Protein AF-A0A3N0XTJ2-F1 (afdb_monomer_lite)

Sequence (173 aa):
MPMAHFWKHYLLCSRIQVFVDKQDA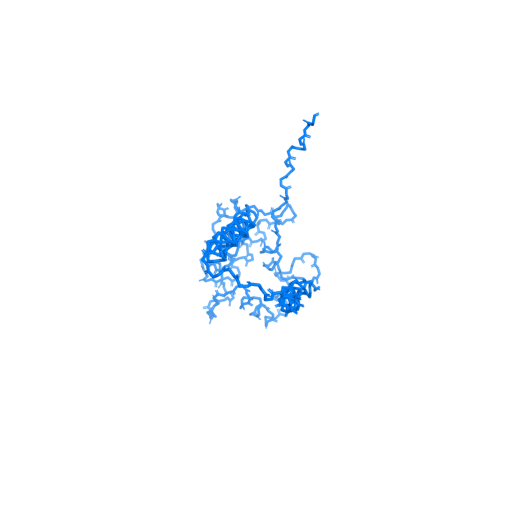ARFRSTTAVEDVVTQKGELLWRREYYEALDLVTSEIKRRFDQAGMTTAAQREQILMDSAKGTVCTEAELSSLQLPSNMDRASLHLQLRMLGDLTKKETLRTVQGLGLYMSKLQPQTRGLFRWRSSSGCVFVYLCLQLPPRDPSPRFAV

Organism: Anabarilius grahami (NCBI:txid495550)

pLDDT: mean 74.59, std 18.94, range [39.47, 95.06]

Foldseek 3Di:
DPPVVVVVVVVVVVVVVVVPPPDPPDDDDDDVPVVVVVVVVVVVVVVVVVVVVVVVVVVVVCVVCPDPLNVLLVLLQVLLVCLLCQNQDDVVSLVPRPFDPPDDSVLVSVVSNVNNVLNPPPDDDGVVSSVVSLVPDDPVNVVSQDDPPDDDGVSVVSNPDRRDPPPPPPPPD

Radius of gyration: 26.44 Å; chains: 1; bounding box: 68×30×61 Å

Structure (mmCIF, N/CA/C/O backbone):
data_AF-A0A3N0XTJ2-F1
#
_entry.id   AF-A0A3N0XTJ2-F1
#
loop_
_atom_site.group_PDB
_atom_site.id
_atom_site.type_symbol
_atom_site.label_atom_id
_atom_site.label_alt_id
_atom_site.label_comp_id
_atom_site.label_asym_id
_atom_site.label_entity_id
_atom_site.label_seq_id
_atom_site.pdbx_PDB_ins_code
_atom_site.Cartn_x
_atom_site.Cartn_y
_atom_site.Cartn_z
_atom_site.occupancy
_atom_site.B_iso_or_equiv
_atom_site.auth_seq_id
_atom_site.auth_comp_id
_atom_site.auth_asym_id
_atom_site.auth_atom_id
_atom_site.pdbx_PDB_model_num
ATOM 1 N N . MET A 1 1 ? 2.694 -21.131 -1.901 1.00 41.25 1 MET A N 1
ATOM 2 C CA . MET A 1 1 ? 4.059 -20.567 -1.811 1.00 41.25 1 MET A CA 1
ATOM 3 C C . MET A 1 1 ? 4.691 -20.534 -3.203 1.00 41.25 1 MET A C 1
ATOM 5 O O . MET A 1 1 ? 5.116 -21.587 -3.657 1.00 41.25 1 MET A O 1
ATOM 9 N N . PRO A 1 2 ? 4.737 -19.381 -3.899 1.00 44.53 2 PRO A N 1
ATOM 10 C CA . PRO A 1 2 ? 5.336 -19.271 -5.229 1.00 44.53 2 PRO A CA 1
ATOM 11 C C . PRO A 1 2 ? 6.539 -18.302 -5.253 1.00 44.53 2 PRO A C 1
ATOM 13 O O . PRO A 1 2 ? 6.603 -17.419 -6.095 1.00 44.53 2 PRO A O 1
ATOM 16 N N . MET A 1 3 ? 7.495 -18.437 -4.324 1.00 39.47 3 MET A N 1
ATOM 17 C CA . MET A 1 3 ? 8.746 -17.641 -4.328 1.00 39.47 3 MET A CA 1
ATOM 18 C C . MET A 1 3 ? 9.940 -18.385 -4.959 1.00 39.47 3 MET A C 1
ATOM 20 O O . MET A 1 3 ? 10.962 -17.778 -5.263 1.00 39.47 3 MET A O 1
ATOM 24 N N . ALA A 1 4 ? 9.816 -19.691 -5.221 1.00 42.19 4 ALA A N 1
ATOM 25 C CA . ALA A 1 4 ? 10.919 -20.514 -5.730 1.00 42.19 4 ALA A CA 1
ATOM 26 C C . ALA A 1 4 ? 11.218 -20.322 -7.233 1.00 42.19 4 ALA A C 1
ATOM 28 O O . ALA A 1 4 ? 12.279 -20.723 -7.705 1.00 42.19 4 ALA A O 1
ATOM 29 N N . HIS A 1 5 ? 10.319 -19.692 -7.998 1.00 45.00 5 HIS A N 1
ATOM 30 C CA . HIS A 1 5 ? 10.520 -19.486 -9.438 1.00 45.00 5 HIS A CA 1
ATOM 31 C C . HIS A 1 5 ? 11.371 -18.258 -9.786 1.00 45.00 5 HIS A C 1
ATOM 33 O O . HIS A 1 5 ? 11.930 -18.208 -10.879 1.00 45.00 5 HIS A O 1
ATOM 39 N N . PHE A 1 6 ? 11.525 -17.297 -8.869 1.00 42.97 6 PHE A N 1
ATOM 40 C CA . PHE A 1 6 ? 12.238 -16.051 -9.168 1.00 42.97 6 PHE A CA 1
ATOM 41 C C . PHE A 1 6 ? 13.768 -16.236 -9.211 1.00 42.97 6 PHE A C 1
ATOM 43 O O . PHE A 1 6 ? 14.457 -15.588 -9.993 1.00 42.97 6 PHE A O 1
ATOM 50 N N . TRP A 1 7 ? 14.308 -17.195 -8.451 1.00 41.94 7 TRP A N 1
ATOM 51 C CA . TRP A 1 7 ? 15.757 -17.435 -8.360 1.00 41.94 7 TRP A CA 1
ATOM 52 C C . TRP A 1 7 ? 16.332 -18.288 -9.500 1.00 41.94 7 TRP A C 1
ATOM 54 O O . TRP A 1 7 ? 17.531 -18.231 -9.769 1.00 41.94 7 TRP A O 1
ATOM 64 N N . LYS A 1 8 ? 15.496 -19.038 -10.231 1.00 43.78 8 LYS A N 1
ATOM 65 C CA . LYS A 1 8 ? 15.960 -19.861 -11.364 1.00 43.78 8 LYS A CA 1
ATOM 66 C C . LYS A 1 8 ? 16.418 -19.031 -12.569 1.00 43.78 8 LYS A C 1
ATOM 68 O O . LYS A 1 8 ? 17.246 -19.509 -13.336 1.00 43.78 8 LYS A O 1
ATOM 73 N N . HIS A 1 9 ? 15.936 -17.795 -12.714 1.00 47.84 9 HIS A N 1
ATOM 74 C CA . HIS A 1 9 ? 16.363 -16.902 -13.796 1.00 47.84 9 HIS A CA 1
ATOM 75 C C . HIS A 1 9 ? 17.735 -16.259 -13.548 1.00 47.84 9 HIS A C 1
ATOM 77 O O . HIS A 1 9 ? 18.474 -16.041 -14.503 1.00 47.84 9 HIS A O 1
ATOM 83 N N . TYR A 1 10 ? 18.123 -16.029 -12.288 1.00 44.91 10 TYR A N 1
ATOM 84 C CA . TYR A 1 10 ? 19.425 -15.431 -11.965 1.00 44.91 10 TYR A CA 1
ATOM 85 C C . TYR A 1 10 ? 20.605 -16.373 -12.261 1.00 44.91 10 TYR A C 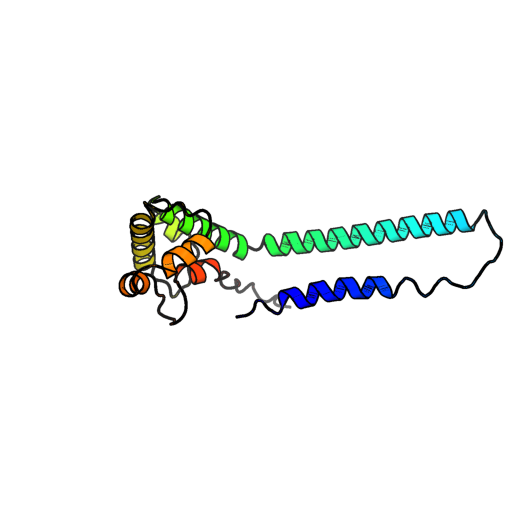1
ATOM 87 O O . TYR A 1 10 ? 21.663 -15.921 -12.686 1.00 44.91 10 TYR A O 1
ATOM 95 N N . LEU A 1 11 ? 20.408 -17.689 -12.127 1.00 44.00 11 LEU A N 1
ATOM 96 C CA . LEU A 1 11 ? 21.441 -18.695 -12.416 1.00 44.00 11 LEU A CA 1
ATOM 97 C C . LEU A 1 11 ? 21.679 -18.940 -13.915 1.00 44.00 11 LEU A C 1
ATOM 99 O O . LEU A 1 11 ? 22.711 -19.506 -14.275 1.00 44.00 11 LEU A O 1
ATOM 103 N N . LEU A 1 12 ? 20.769 -18.515 -14.802 1.00 45.00 12 LEU A N 1
ATOM 104 C CA . LEU A 1 12 ? 20.997 -18.623 -16.247 1.00 45.00 12 LEU A CA 1
ATOM 105 C C . LEU A 1 12 ? 21.982 -17.560 -16.761 1.00 45.00 12 LEU A C 1
ATOM 107 O O . LEU A 1 12 ? 22.761 -17.863 -17.662 1.00 45.00 12 LEU A O 1
ATOM 111 N N . CYS A 1 13 ? 22.022 -16.366 -16.156 1.00 41.34 13 CYS A N 1
ATOM 112 C CA . CYS A 1 13 ? 22.980 -15.321 -16.544 1.00 41.34 13 CYS A CA 1
ATOM 113 C C . CYS A 1 13 ? 24.437 -15.719 -16.264 1.00 41.34 13 CYS A C 1
ATOM 115 O O . CYS A 1 13 ? 25.318 -15.398 -17.053 1.00 41.34 13 CYS A O 1
ATOM 117 N N . SER A 1 14 ? 24.705 -16.492 -15.209 1.00 42.53 14 SER A N 1
ATOM 118 C CA . SER A 1 14 ? 26.072 -16.926 -14.876 1.00 42.53 14 SER A CA 1
ATOM 119 C C . SER A 1 14 ? 26.627 -18.001 -15.821 1.00 42.53 14 SER A C 1
ATOM 121 O O . SER A 1 14 ? 27.833 -18.227 -15.853 1.00 42.53 14 SER A O 1
ATOM 123 N N . ARG A 1 15 ? 25.770 -18.683 -16.598 1.00 41.66 15 ARG A N 1
ATOM 124 C CA . ARG A 1 15 ? 26.184 -19.763 -17.513 1.00 41.66 15 ARG A CA 1
ATOM 125 C C . ARG A 1 15 ? 26.557 -19.282 -18.914 1.00 41.66 15 ARG A C 1
ATOM 127 O O . ARG A 1 15 ? 27.278 -19.990 -19.609 1.00 41.66 15 ARG A O 1
ATOM 134 N N . ILE A 1 16 ? 26.107 -18.093 -19.309 1.00 47.94 16 ILE A N 1
ATOM 135 C CA . ILE A 1 16 ? 26.443 -17.496 -20.611 1.00 47.94 16 ILE A CA 1
ATOM 136 C C . ILE A 1 16 ? 27.891 -16.975 -20.610 1.00 47.94 16 ILE A C 1
ATOM 138 O O . ILE A 1 16 ? 28.560 -17.005 -21.637 1.00 47.94 16 ILE A O 1
ATOM 142 N N . GLN A 1 17 ? 28.428 -16.618 -19.441 1.00 42.19 17 GLN A N 1
ATOM 143 C CA . GLN A 1 17 ? 29.768 -16.040 -19.315 1.00 42.19 17 GLN A CA 1
ATOM 144 C C . GLN A 1 17 ? 30.916 -17.044 -19.532 1.00 42.19 17 GLN A C 1
ATOM 146 O O . GLN A 1 17 ? 32.029 -16.638 -19.824 1.00 42.19 17 GLN A O 1
ATOM 151 N N . VAL A 1 18 ? 30.657 -18.354 -19.451 1.00 45.81 18 VAL A N 1
ATOM 152 C CA . VAL A 1 18 ? 31.699 -19.396 -19.589 1.00 45.81 18 VAL A CA 1
ATOM 153 C C . VAL A 1 18 ? 31.851 -19.890 -21.038 1.00 45.81 18 VAL A C 1
ATOM 155 O O . VAL A 1 18 ? 32.809 -20.587 -21.361 1.00 45.81 18 VAL A O 1
ATOM 158 N N . PHE A 1 19 ? 30.926 -19.536 -21.938 1.00 39.81 19 PHE A N 1
ATOM 159 C CA . PHE A 1 19 ? 30.970 -20.009 -23.328 1.00 39.81 19 PHE A CA 1
ATOM 160 C C . PHE A 1 19 ? 31.792 -19.109 -24.265 1.00 39.81 19 PHE A C 1
ATOM 162 O O . PHE A 1 19 ? 32.129 -19.535 -25.366 1.00 39.81 19 PHE A O 1
ATOM 169 N N . VAL A 1 20 ? 32.144 -17.895 -23.829 1.00 47.56 20 VAL A N 1
ATOM 170 C CA . VAL A 1 20 ? 32.869 -16.911 -24.653 1.00 47.56 20 VAL A CA 1
ATOM 171 C C . VAL A 1 20 ? 34.392 -17.123 -24.614 1.00 47.56 20 VAL A C 1
ATOM 173 O O . VAL A 1 20 ? 35.070 -16.842 -25.593 1.00 47.56 20 VAL A O 1
ATOM 176 N N . ASP A 1 21 ? 34.936 -17.755 -23.571 1.00 44.69 21 ASP A N 1
ATOM 177 C CA . ASP A 1 21 ? 36.395 -17.887 -23.384 1.00 44.69 21 ASP A CA 1
ATOM 178 C C . ASP A 1 21 ? 37.072 -19.020 -24.186 1.00 44.69 21 ASP A C 1
ATOM 180 O O . ASP A 1 21 ? 38.252 -19.303 -23.985 1.00 44.69 21 ASP A O 1
ATOM 184 N N . LYS A 1 22 ? 36.362 -19.715 -25.089 1.00 44.62 22 LYS A N 1
ATOM 185 C CA . LYS A 1 22 ? 36.912 -20.905 -25.777 1.00 44.62 22 LYS A CA 1
ATOM 186 C C . LYS A 1 22 ? 37.062 -20.823 -27.294 1.00 44.62 22 LYS A C 1
ATOM 188 O O . LYS A 1 22 ? 37.504 -21.818 -27.867 1.00 44.62 22 LYS A O 1
ATOM 193 N N . GLN A 1 23 ? 36.745 -19.705 -27.955 1.00 46.66 23 GLN A N 1
ATOM 194 C CA . GLN A 1 23 ? 36.830 -19.648 -29.426 1.00 46.66 23 GLN A CA 1
ATOM 195 C C . GLN A 1 23 ? 38.030 -18.917 -30.038 1.00 46.66 23 GLN A C 1
ATOM 197 O O . GLN A 1 23 ? 38.318 -19.185 -31.201 1.00 46.66 23 GLN A O 1
ATOM 202 N N . ASP A 1 24 ? 38.818 -18.143 -29.292 1.00 45.72 24 ASP A N 1
ATOM 203 C CA . ASP A 1 24 ? 39.873 -17.316 -29.907 1.00 45.72 24 ASP A CA 1
ATOM 204 C C . ASP A 1 24 ? 41.299 -17.812 -29.648 1.00 45.72 24 ASP A C 1
ATOM 206 O O . ASP A 1 24 ? 42.206 -17.064 -29.291 1.00 45.72 24 ASP A O 1
ATOM 210 N N . ALA A 1 25 ? 41.527 -19.105 -29.876 1.00 49.56 25 ALA A N 1
ATOM 211 C CA . ALA A 1 25 ? 42.858 -19.704 -29.817 1.00 49.56 25 ALA A CA 1
ATOM 212 C C . ALA A 1 25 ? 43.249 -20.372 -31.142 1.00 49.56 25 ALA A C 1
ATOM 214 O O . ALA A 1 25 ? 43.568 -21.555 -31.151 1.00 49.56 25 ALA A O 1
ATOM 215 N N . ALA A 1 26 ? 43.209 -19.640 -32.263 1.00 52.25 26 ALA A N 1
ATOM 216 C CA . ALA A 1 26 ? 44.114 -19.855 -33.404 1.00 52.25 26 ALA A CA 1
ATOM 217 C C . ALA A 1 26 ? 43.789 -18.920 -34.580 1.00 52.25 26 ALA A C 1
ATOM 219 O O . ALA A 1 26 ? 42.934 -19.244 -35.402 1.00 52.25 26 ALA A O 1
ATOM 220 N N . ARG A 1 27 ? 44.553 -17.829 -34.729 1.00 45.12 27 ARG A N 1
ATOM 221 C CA . ARG A 1 27 ? 45.107 -17.362 -36.020 1.00 45.12 27 ARG A CA 1
ATOM 222 C C . ARG A 1 27 ? 45.984 -16.130 -35.798 1.00 45.12 27 ARG A C 1
ATOM 224 O O . ARG A 1 27 ? 45.536 -14.999 -35.890 1.00 45.12 27 ARG A O 1
ATOM 231 N N . PHE A 1 28 ? 47.267 -16.374 -35.553 1.00 46.81 28 PHE A N 1
ATOM 232 C CA . PHE A 1 28 ? 48.308 -15.363 -35.722 1.00 46.81 28 PHE A CA 1
ATOM 233 C C . PHE A 1 28 ? 48.525 -15.130 -37.228 1.00 46.81 28 PHE A C 1
ATOM 235 O O . PHE A 1 28 ? 49.049 -16.006 -37.921 1.00 46.81 28 PHE A O 1
ATOM 242 N N . ARG A 1 29 ? 48.141 -13.959 -37.749 1.00 49.38 29 ARG A N 1
ATOM 243 C CA . ARG A 1 29 ? 48.704 -13.396 -38.986 1.00 49.38 29 ARG A CA 1
ATOM 244 C C . ARG A 1 29 ? 49.074 -11.939 -38.735 1.00 49.38 29 ARG A C 1
ATOM 246 O O . ARG A 1 29 ? 48.290 -11.167 -38.221 1.00 49.38 29 ARG A O 1
ATOM 253 N N . SER A 1 30 ? 50.312 -11.606 -39.070 1.00 50.50 30 SER A N 1
ATOM 254 C CA . SER A 1 30 ? 50.926 -10.300 -38.854 1.00 50.50 30 SER A CA 1
ATOM 255 C C . SER A 1 30 ? 50.338 -9.252 -39.810 1.00 50.50 30 SER A C 1
ATOM 257 O O . SER A 1 30 ? 50.713 -9.216 -40.979 1.00 50.50 30 SER A O 1
ATOM 259 N N . THR A 1 31 ? 49.427 -8.408 -39.312 1.00 48.38 31 THR A N 1
ATOM 260 C CA . THR A 1 31 ? 48.997 -7.145 -39.947 1.00 48.38 31 THR A CA 1
ATOM 261 C C . THR A 1 31 ? 48.650 -6.104 -38.876 1.00 48.38 31 THR A C 1
ATOM 263 O O . THR A 1 31 ? 47.494 -5.752 -38.663 1.00 48.38 31 THR A O 1
ATOM 266 N N . THR A 1 32 ? 49.671 -5.584 -38.198 1.00 54.97 32 THR A N 1
ATOM 267 C CA . THR A 1 32 ? 49.545 -4.747 -36.990 1.00 54.97 32 THR A CA 1
ATOM 268 C C . THR A 1 32 ? 48.845 -3.393 -37.175 1.00 54.97 32 THR A C 1
ATOM 270 O O . THR A 1 32 ? 48.451 -2.802 -36.186 1.00 54.97 32 THR A O 1
ATOM 273 N N . ALA A 1 33 ? 48.643 -2.888 -38.399 1.00 52.66 33 ALA A N 1
ATOM 274 C CA . ALA A 1 33 ? 48.011 -1.572 -38.611 1.00 52.66 33 ALA A CA 1
ATOM 275 C C . ALA A 1 33 ? 46.519 -1.625 -39.005 1.00 52.66 33 ALA A C 1
ATOM 277 O O . ALA A 1 33 ? 45.798 -0.645 -38.838 1.00 52.66 33 ALA A O 1
ATOM 278 N N . VAL A 1 34 ? 46.042 -2.750 -39.550 1.00 52.12 34 VAL A N 1
ATOM 279 C CA . VAL A 1 34 ? 44.635 -2.907 -39.980 1.00 52.12 34 VAL A CA 1
ATOM 280 C C . VAL A 1 34 ? 43.806 -3.578 -38.885 1.00 52.12 34 VAL A C 1
ATOM 282 O O . VAL A 1 34 ? 42.622 -3.274 -38.736 1.00 52.12 34 VAL A O 1
ATOM 285 N N . GLU A 1 35 ? 44.436 -4.429 -38.072 1.00 50.62 35 GLU A N 1
ATOM 286 C CA . GLU A 1 35 ? 43.793 -5.080 -36.930 1.00 50.62 35 GLU A CA 1
ATOM 287 C C . GLU A 1 35 ? 43.357 -4.080 -35.859 1.00 50.62 35 GLU A C 1
ATOM 289 O O . GLU A 1 35 ? 42.254 -4.232 -35.346 1.00 50.62 35 GLU A O 1
ATOM 294 N N . ASP A 1 36 ? 44.115 -3.008 -35.609 1.00 52.69 36 ASP A N 1
ATOM 295 C CA . ASP A 1 36 ? 43.738 -1.950 -34.655 1.00 52.69 36 ASP A CA 1
ATOM 296 C C . ASP A 1 36 ? 42.455 -1.210 -35.070 1.00 52.69 36 ASP A C 1
ATOM 298 O O . ASP A 1 36 ? 41.605 -0.897 -34.241 1.00 52.69 36 ASP A O 1
ATOM 302 N N . VAL A 1 37 ? 42.247 -0.979 -36.370 1.00 54.88 37 VAL A N 1
ATOM 303 C CA . VAL A 1 37 ? 41.028 -0.317 -36.874 1.00 54.88 37 VAL A CA 1
ATOM 304 C C . VAL A 1 37 ? 39.829 -1.270 -36.853 1.00 54.88 37 VAL A C 1
ATOM 306 O O . VAL A 1 37 ? 38.700 -0.839 -36.615 1.00 54.88 37 VAL A O 1
ATOM 309 N N . VAL A 1 38 ? 40.045 -2.566 -37.100 1.00 56.06 38 VAL A N 1
ATOM 310 C CA . VAL A 1 38 ? 38.988 -3.592 -37.059 1.00 56.06 38 VAL A CA 1
ATOM 311 C C . VAL A 1 38 ? 38.593 -3.923 -35.618 1.00 56.06 38 VAL A C 1
ATOM 313 O O . VAL A 1 38 ? 37.402 -4.034 -35.336 1.00 56.06 38 VAL A O 1
ATOM 316 N N . THR A 1 39 ? 39.553 -3.997 -34.695 1.00 61.81 39 THR A N 1
ATOM 317 C CA . THR A 1 39 ? 39.297 -4.191 -33.259 1.00 61.81 39 THR A CA 1
ATOM 318 C C . THR A 1 39 ? 38.653 -2.962 -32.630 1.00 61.81 39 THR A C 1
ATOM 320 O O . THR A 1 39 ? 37.663 -3.125 -31.926 1.00 61.81 39 THR A O 1
ATOM 323 N N . GLN A 1 40 ? 39.081 -1.736 -32.961 1.00 65.38 40 GLN A N 1
ATOM 324 C CA . GLN A 1 40 ? 38.386 -0.521 -32.507 1.00 65.38 40 GLN A CA 1
ATOM 325 C C . GLN A 1 40 ? 36.954 -0.431 -33.052 1.00 65.38 40 GLN A C 1
ATOM 327 O O . GLN A 1 40 ? 36.034 -0.071 -32.320 1.00 65.38 40 GLN A O 1
ATOM 332 N N . LYS A 1 41 ? 36.722 -0.788 -34.323 1.00 71.12 41 LYS A N 1
ATOM 333 C CA . LYS A 1 41 ? 35.362 -0.837 -34.890 1.00 71.12 41 LYS A CA 1
ATOM 334 C C . LYS A 1 41 ? 34.501 -1.925 -34.244 1.00 71.12 41 LYS A C 1
ATOM 336 O O . LYS A 1 41 ? 33.323 -1.675 -33.995 1.00 71.12 41 LYS A O 1
ATOM 341 N N . GLY A 1 42 ? 35.073 -3.094 -33.959 1.00 75.81 42 GLY A N 1
ATOM 342 C CA . GLY A 1 42 ? 34.401 -4.178 -33.241 1.00 75.81 42 GLY A CA 1
ATOM 343 C C . GLY A 1 42 ? 34.049 -3.789 -31.805 1.00 75.81 42 GLY A C 1
ATOM 344 O O . GLY A 1 42 ? 32.916 -3.981 -31.375 1.00 75.81 42 GLY A O 1
ATOM 345 N N . GLU A 1 43 ? 34.973 -3.141 -31.097 1.00 76.94 43 GLU A N 1
ATOM 346 C CA . GLU A 1 43 ? 34.749 -2.648 -29.739 1.00 76.94 43 GLU A CA 1
ATOM 347 C C . GLU A 1 43 ? 33.651 -1.575 -29.697 1.00 76.94 43 GLU A C 1
ATOM 349 O O . GLU A 1 43 ? 32.780 -1.607 -28.826 1.00 76.94 43 GLU A O 1
ATOM 354 N N . LEU A 1 44 ? 33.638 -0.646 -30.658 1.00 80.88 44 LEU A N 1
ATOM 355 C CA . LEU A 1 44 ? 32.576 0.357 -30.776 1.00 80.88 44 LEU A CA 1
ATOM 356 C C . LEU A 1 44 ? 31.205 -0.280 -31.047 1.00 80.88 44 LEU A C 1
ATOM 358 O O . LEU A 1 44 ? 30.208 0.167 -30.475 1.00 80.88 44 LEU A O 1
ATOM 362 N N . LEU A 1 45 ? 31.148 -1.325 -31.880 1.00 82.19 45 LEU A N 1
ATOM 363 C CA . LEU A 1 45 ? 29.916 -2.068 -32.147 1.00 82.19 45 LEU A CA 1
ATOM 364 C C . LEU A 1 45 ? 29.411 -2.783 -30.887 1.00 82.19 45 LEU A C 1
ATOM 366 O O . LEU A 1 45 ? 28.253 -2.610 -30.519 1.00 82.19 45 LEU A O 1
ATOM 370 N N . TRP A 1 46 ? 30.279 -3.504 -30.175 1.00 83.62 46 TRP A N 1
ATOM 371 C CA . TRP A 1 46 ? 29.903 -4.212 -28.947 1.00 83.62 46 TRP A CA 1
ATOM 372 C C . TRP A 1 46 ? 29.478 -3.266 -27.832 1.00 83.62 46 TRP A C 1
ATOM 374 O O . TRP A 1 46 ? 28.502 -3.532 -27.134 1.00 83.62 46 TRP A O 1
ATOM 384 N N . ARG A 1 47 ? 30.169 -2.129 -27.675 1.00 85.94 47 ARG A N 1
ATOM 385 C CA . ARG A 1 47 ? 29.750 -1.088 -26.729 1.00 85.94 47 ARG A CA 1
ATOM 386 C C . ARG A 1 47 ? 28.350 -0.587 -27.070 1.00 85.94 47 ARG A C 1
ATOM 388 O O . ARG A 1 47 ? 27.525 -0.467 -26.169 1.00 85.94 47 ARG A O 1
ATOM 395 N N . ARG A 1 48 ? 28.064 -0.326 -28.349 1.00 89.38 48 ARG A N 1
ATOM 396 C CA . ARG A 1 48 ? 26.732 0.102 -28.795 1.00 89.38 48 ARG A CA 1
ATOM 397 C C . ARG A 1 48 ? 25.664 -0.945 -28.470 1.00 89.38 48 ARG A C 1
ATOM 399 O O . ARG A 1 48 ? 24.669 -0.592 -27.848 1.00 89.38 48 ARG A O 1
ATOM 406 N N . GLU A 1 49 ? 25.879 -2.202 -28.849 1.00 88.25 49 GLU A N 1
ATOM 407 C CA . GLU A 1 49 ? 24.930 -3.298 -28.600 1.00 88.25 49 GLU A CA 1
ATOM 408 C C . GLU A 1 49 ? 24.698 -3.530 -27.100 1.00 88.25 49 GLU A C 1
ATOM 410 O O . GLU A 1 49 ? 23.568 -3.754 -26.668 1.00 88.25 49 GLU A O 1
ATOM 415 N N . TYR A 1 50 ? 25.749 -3.413 -26.285 1.00 91.19 50 TYR A N 1
ATOM 416 C CA . TYR A 1 50 ? 25.649 -3.507 -24.831 1.00 91.19 50 TYR A CA 1
ATOM 417 C C . TYR A 1 50 ? 24.751 -2.412 -24.242 1.00 91.19 50 TYR A C 1
ATOM 419 O O . TYR A 1 50 ? 23.852 -2.716 -23.455 1.00 91.19 50 TYR A O 1
ATOM 427 N N . TYR A 1 51 ? 24.965 -1.147 -24.618 1.00 93.56 51 TYR A N 1
ATOM 428 C CA . TYR A 1 51 ? 24.140 -0.045 -24.116 1.00 93.56 51 TYR A CA 1
ATOM 429 C C . TYR A 1 51 ? 22.705 -0.117 -24.641 1.00 93.56 51 TYR A C 1
ATOM 431 O O . TYR A 1 51 ? 21.778 0.144 -23.881 1.00 93.56 51 TYR A O 1
ATOM 439 N N . GLU A 1 52 ? 22.501 -0.559 -25.882 1.00 92.19 52 GLU A N 1
ATOM 440 C CA . GLU A 1 52 ? 21.164 -0.801 -26.433 1.00 92.19 52 GLU A CA 1
ATOM 441 C C . GLU A 1 52 ? 20.417 -1.895 -25.652 1.00 92.19 52 GLU A C 1
ATOM 443 O O . GLU A 1 52 ? 19.264 -1.711 -25.256 1.00 92.19 52 GLU A O 1
ATOM 448 N N . ALA A 1 53 ? 21.084 -3.011 -25.342 1.00 90.88 53 ALA A N 1
ATOM 449 C CA . ALA A 1 53 ? 20.514 -4.054 -24.496 1.00 90.88 53 ALA A CA 1
ATOM 450 C C . ALA A 1 53 ? 20.207 -3.539 -23.078 1.00 90.88 53 ALA A C 1
ATOM 452 O O . ALA A 1 53 ? 19.162 -3.865 -22.508 1.00 90.88 53 ALA A O 1
ATOM 453 N N . LEU A 1 54 ? 21.085 -2.708 -22.510 1.00 92.06 54 LEU A N 1
ATOM 454 C CA . LEU A 1 54 ? 20.892 -2.101 -21.193 1.00 92.06 54 LEU A CA 1
ATOM 455 C C . LEU A 1 54 ? 19.695 -1.139 -21.180 1.00 92.06 54 LEU A C 1
ATOM 457 O O . LEU A 1 54 ? 18.905 -1.162 -20.232 1.00 92.06 54 LEU A O 1
ATOM 461 N N . ASP A 1 55 ? 19.509 -0.350 -22.235 1.00 92.81 55 ASP A N 1
ATOM 462 C CA . ASP A 1 55 ? 18.364 0.548 -22.396 1.00 92.81 55 ASP A CA 1
ATOM 463 C C . ASP A 1 55 ? 17.050 -0.227 -22.551 1.00 92.81 55 ASP A C 1
ATOM 465 O O . ASP A 1 55 ? 16.041 0.118 -21.925 1.00 92.81 55 ASP A O 1
ATOM 469 N N . LEU A 1 56 ? 17.052 -1.330 -23.306 1.00 91.75 56 LEU A N 1
ATOM 470 C CA . LEU A 1 56 ? 15.897 -2.226 -23.426 1.00 91.75 56 LEU A CA 1
ATOM 471 C C . LEU A 1 56 ? 15.525 -2.853 -22.076 1.00 91.75 56 LEU A C 1
ATOM 473 O O . LEU A 1 56 ? 14.359 -2.847 -21.682 1.00 91.75 56 LEU A O 1
ATOM 477 N N . VAL A 1 57 ? 16.508 -3.336 -21.314 1.00 91.56 57 VAL A N 1
ATOM 478 C CA . VAL A 1 57 ? 16.265 -3.876 -19.967 1.00 91.56 57 VAL A CA 1
ATOM 479 C C . VAL A 1 57 ? 15.734 -2.787 -19.034 1.00 91.56 57 VAL A C 1
ATOM 481 O O . VAL A 1 57 ? 14.760 -3.008 -18.313 1.00 91.56 57 VAL A O 1
ATOM 484 N N . THR A 1 58 ? 16.325 -1.594 -19.064 1.00 88.81 58 THR A N 1
ATOM 485 C CA . THR A 1 58 ? 15.926 -0.477 -18.197 1.00 88.81 58 THR A CA 1
ATOM 486 C C . THR A 1 58 ? 14.517 0.015 -18.521 1.00 88.81 58 THR A C 1
ATOM 488 O O . THR A 1 58 ? 13.730 0.280 -17.608 1.00 88.81 58 THR A O 1
ATOM 491 N N . SER A 1 59 ? 14.169 0.116 -19.804 1.00 86.75 59 SER A N 1
ATOM 492 C CA . SER A 1 59 ? 12.829 0.512 -20.248 1.00 86.75 59 SER A CA 1
ATOM 493 C C . SER A 1 59 ? 11.775 -0.533 -19.883 1.00 86.75 59 SER A C 1
ATOM 495 O O . SER A 1 59 ? 10.722 -0.163 -19.365 1.00 86.75 59 SER A O 1
ATOM 497 N N . GLU A 1 60 ? 12.066 -1.828 -20.026 1.00 80.50 60 GLU A N 1
ATOM 498 C CA . GLU A 1 60 ? 11.151 -2.888 -19.593 1.00 80.50 60 GLU A CA 1
ATOM 499 C C . GLU A 1 60 ? 10.979 -2.946 -18.073 1.00 80.50 60 GLU A C 1
ATOM 501 O O . GLU A 1 60 ? 9.866 -3.165 -17.591 1.00 80.50 60 GLU A O 1
ATOM 506 N N . ILE A 1 61 ? 12.042 -2.707 -17.297 1.00 83.19 61 ILE A N 1
ATOM 507 C CA . ILE A 1 61 ? 11.942 -2.571 -15.839 1.00 83.19 61 ILE A CA 1
ATOM 508 C C . ILE A 1 61 ? 11.012 -1.404 -15.505 1.00 83.19 61 ILE A C 1
ATOM 510 O O . ILE A 1 61 ? 10.009 -1.613 -14.823 1.00 83.19 61 ILE A O 1
ATOM 514 N N . LYS A 1 62 ? 11.276 -0.203 -16.037 1.00 81.50 62 LYS A N 1
ATOM 515 C CA . LYS A 1 62 ? 10.417 0.972 -15.817 1.00 81.50 62 LYS A CA 1
ATOM 516 C C . LYS A 1 62 ? 8.965 0.670 -16.182 1.00 81.50 62 LYS A C 1
ATOM 518 O O . LYS A 1 62 ? 8.093 0.851 -15.346 1.00 81.50 62 LYS A O 1
ATOM 523 N N . ARG A 1 63 ? 8.710 0.096 -17.361 1.00 80.62 63 ARG A N 1
ATOM 524 C CA . ARG A 1 63 ? 7.362 -0.270 -17.822 1.00 80.62 63 ARG A CA 1
ATOM 525 C C . ARG A 1 63 ? 6.664 -1.281 -16.909 1.00 80.62 63 ARG A C 1
ATOM 527 O O . ARG A 1 63 ? 5.448 -1.228 -16.753 1.00 80.62 63 ARG A O 1
ATOM 534 N N . ARG A 1 64 ? 7.395 -2.236 -16.323 1.00 77.38 64 ARG A N 1
ATOM 535 C CA . ARG A 1 64 ? 6.824 -3.221 -15.385 1.00 77.38 64 ARG A CA 1
ATOM 536 C C . ARG A 1 64 ? 6.505 -2.624 -14.018 1.00 77.38 64 ARG A C 1
ATOM 538 O O . ARG A 1 64 ? 5.524 -3.046 -13.413 1.00 77.38 64 ARG A O 1
ATOM 545 N N . PHE A 1 65 ? 7.303 -1.672 -13.544 1.00 75.19 65 PHE A N 1
ATOM 546 C CA . PHE A 1 65 ? 7.075 -1.005 -12.260 1.00 75.19 65 PHE A CA 1
ATOM 547 C C . PHE A 1 65 ? 6.109 0.184 -12.354 1.00 75.19 65 PHE A C 1
ATOM 549 O O . PHE A 1 65 ? 5.443 0.482 -11.370 1.00 75.19 65 PHE A O 1
ATOM 556 N N . ASP A 1 66 ? 5.954 0.787 -13.533 1.00 77.44 66 ASP A N 1
ATOM 557 C CA . ASP A 1 66 ? 5.004 1.874 -13.825 1.00 77.44 66 ASP A CA 1
ATOM 558 C C . ASP A 1 66 ? 3.596 1.363 -14.196 1.00 77.44 66 ASP A C 1
ATOM 560 O O . ASP A 1 66 ? 2.765 2.049 -14.787 1.00 77.44 66 ASP A O 1
ATOM 564 N N . GLN A 1 67 ? 3.297 0.102 -13.879 1.00 79.38 67 GLN A N 1
ATOM 565 C CA . GLN A 1 67 ? 1.957 -0.436 -14.078 1.00 79.38 67 GLN A CA 1
ATOM 566 C C . GLN A 1 67 ? 1.002 0.188 -13.057 1.00 79.38 67 GLN A C 1
ATOM 568 O O . GLN A 1 67 ? 1.299 0.212 -11.863 1.00 79.38 67 GLN A O 1
ATOM 573 N N . ALA A 1 68 ? -0.200 0.575 -13.498 1.00 80.81 68 ALA A N 1
ATOM 574 C CA . ALA A 1 68 ? -1.266 1.088 -12.627 1.00 80.81 68 ALA A CA 1
ATOM 575 C C . ALA A 1 68 ? -1.578 0.161 -11.431 1.00 80.81 68 ALA A C 1
ATOM 577 O O . ALA A 1 68 ? -2.034 0.593 -10.372 1.00 80.81 68 ALA A O 1
ATOM 578 N N . GLY A 1 69 ? -1.295 -1.138 -11.573 1.00 81.06 69 GLY A N 1
ATOM 579 C CA . GLY A 1 69 ? -1.406 -2.083 -10.470 1.00 81.06 69 GLY A CA 1
ATOM 580 C C . GLY A 1 69 ? -0.397 -1.878 -9.349 1.00 81.06 69 GLY A C 1
ATOM 581 O O . GLY A 1 69 ? -0.758 -2.047 -8.187 1.00 81.06 69 GLY A O 1
ATOM 582 N N . MET A 1 70 ? 0.830 -1.472 -9.674 1.00 82.44 70 MET A N 1
ATOM 583 C CA . MET A 1 70 ? 1.869 -1.206 -8.684 1.00 82.44 70 MET A CA 1
ATOM 584 C C . MET A 1 70 ? 1.583 0.087 -7.917 1.00 82.44 70 MET A C 1
ATOM 586 O O . MET A 1 70 ? 1.706 0.111 -6.695 1.00 82.44 70 MET A O 1
ATOM 590 N N . THR A 1 71 ? 1.116 1.134 -8.605 1.00 85.00 71 THR A N 1
ATOM 591 C CA . THR A 1 71 ? 0.715 2.392 -7.956 1.00 85.00 71 THR A CA 1
ATOM 592 C C . THR A 1 71 ? -0.474 2.181 -7.019 1.00 85.00 71 THR A C 1
ATOM 594 O O . THR A 1 71 ? -0.453 2.646 -5.881 1.00 85.00 71 THR A O 1
ATOM 597 N N . THR A 1 72 ? -1.465 1.391 -7.437 1.00 86.38 72 THR A N 1
ATOM 598 C CA . THR A 1 72 ? -2.612 1.021 -6.593 1.00 86.38 72 THR A CA 1
ATOM 599 C C . THR A 1 72 ? -2.185 0.194 -5.375 1.00 86.38 72 THR A C 1
ATOM 601 O O . THR A 1 72 ? -2.660 0.431 -4.263 1.00 86.38 72 THR A O 1
ATOM 604 N N . ALA A 1 73 ? -1.281 -0.775 -5.552 1.00 85.50 73 ALA A N 1
ATOM 605 C CA . ALA A 1 73 ? -0.753 -1.571 -4.446 1.00 85.50 73 ALA A CA 1
ATOM 606 C C . ALA A 1 73 ? 0.014 -0.702 -3.434 1.00 85.50 73 ALA A C 1
ATOM 608 O O . ALA A 1 73 ? -0.211 -0.835 -2.232 1.00 85.50 73 ALA A O 1
ATOM 609 N N . ALA A 1 74 ? 0.835 0.236 -3.915 1.00 87.31 74 ALA A N 1
ATOM 610 C CA . ALA A 1 74 ? 1.557 1.186 -3.073 1.00 87.31 74 ALA A CA 1
ATOM 611 C C . ALA A 1 74 ? 0.605 2.103 -2.283 1.00 87.31 74 ALA A C 1
ATOM 613 O O . ALA A 1 74 ? 0.808 2.318 -1.092 1.00 87.31 74 ALA A O 1
ATOM 614 N N . GLN A 1 75 ? -0.475 2.592 -2.903 1.00 89.94 75 GLN A N 1
ATOM 615 C CA . GLN A 1 75 ? -1.502 3.382 -2.207 1.00 89.94 75 GLN A CA 1
ATOM 616 C C . GLN A 1 75 ? -2.189 2.586 -1.089 1.00 89.94 75 GLN A C 1
ATOM 618 O O . GLN A 1 75 ? -2.376 3.091 0.017 1.00 89.94 75 GLN A O 1
ATOM 623 N N . ARG A 1 76 ? -2.539 1.322 -1.353 1.00 90.31 76 ARG A N 1
ATOM 624 C CA . ARG A 1 76 ? -3.135 0.421 -0.353 1.00 90.31 76 ARG A CA 1
ATOM 625 C C . ARG A 1 76 ? -2.182 0.143 0.807 1.00 90.31 76 ARG A C 1
ATOM 627 O O . ARG A 1 76 ? -2.606 0.163 1.960 1.00 90.31 76 ARG A O 1
ATOM 634 N N . GLU A 1 77 ? -0.909 -0.101 0.504 1.00 91.69 77 GLU A N 1
ATOM 635 C CA . GLU A 1 77 ? 0.145 -0.254 1.508 1.00 91.69 77 GLU A CA 1
ATOM 636 C C . GLU A 1 77 ? 0.281 1.007 2.364 1.00 91.69 77 GLU A C 1
ATOM 638 O O . GLU A 1 77 ? 0.300 0.912 3.590 1.00 91.69 77 GLU A O 1
ATOM 643 N N . GLN A 1 78 ? 0.302 2.184 1.741 1.00 92.56 78 GLN A 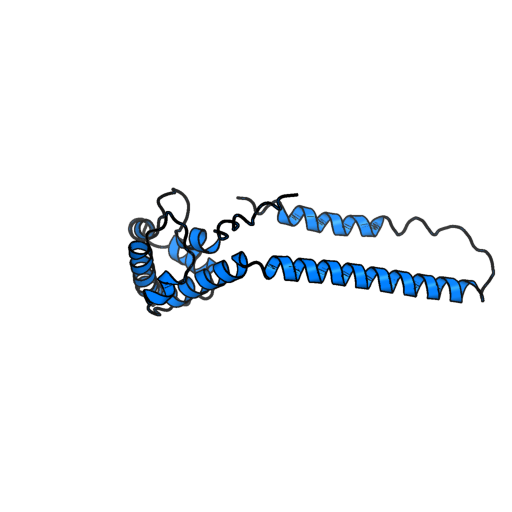N 1
ATOM 644 C CA . GLN A 1 78 ? 0.418 3.450 2.454 1.00 92.56 78 GLN A CA 1
ATOM 645 C C . GLN A 1 78 ? -0.746 3.656 3.432 1.00 92.56 78 GLN A C 1
ATOM 647 O O . GLN A 1 78 ? -0.516 3.932 4.608 1.00 92.56 78 GLN A O 1
ATOM 652 N N . ILE A 1 79 ? -1.984 3.426 2.987 1.00 92.81 79 ILE A N 1
ATOM 653 C CA . ILE A 1 79 ? -3.180 3.561 3.833 1.00 92.81 79 ILE A CA 1
ATOM 654 C C . ILE A 1 79 ? -3.153 2.577 5.006 1.00 92.81 79 ILE A C 1
ATOM 656 O O . ILE A 1 79 ? -3.508 2.939 6.130 1.00 92.81 79 ILE A O 1
ATOM 660 N N . LEU A 1 80 ? -2.686 1.347 4.780 1.00 92.50 80 LEU A N 1
ATOM 661 C CA . LEU A 1 80 ? -2.490 0.369 5.850 1.00 92.50 80 LEU A CA 1
ATOM 662 C C . LEU A 1 80 ? -1.470 0.841 6.883 1.00 92.50 80 LEU A C 1
ATOM 664 O O . LEU A 1 80 ? -1.719 0.745 8.086 1.00 92.50 80 LEU A O 1
ATOM 668 N N . MET A 1 81 ? -0.333 1.353 6.418 1.00 94.44 81 MET A N 1
ATOM 669 C CA . MET A 1 81 ? 0.735 1.827 7.290 1.00 94.44 81 MET A CA 1
ATOM 670 C C . MET A 1 81 ? 0.329 3.077 8.067 1.00 94.44 81 MET A C 1
ATOM 672 O O . MET A 1 81 ? 0.671 3.193 9.241 1.00 94.44 81 MET A O 1
ATOM 676 N N . ASP A 1 82 ? -0.421 3.990 7.459 1.00 94.25 82 ASP A N 1
ATOM 677 C CA . ASP A 1 82 ? -0.902 5.193 8.136 1.00 94.25 82 ASP A CA 1
ATOM 678 C C . ASP A 1 82 ? -2.000 4.868 9.148 1.00 94.25 82 ASP A C 1
ATOM 680 O O . ASP A 1 82 ? -1.955 5.355 10.279 1.00 94.25 82 ASP A O 1
ATOM 684 N N . SER A 1 83 ? -2.891 3.931 8.819 1.00 93.94 83 SER A N 1
ATOM 685 C CA . SER A 1 83 ? -3.865 3.395 9.777 1.00 93.94 83 SER A CA 1
ATOM 686 C C . SER A 1 83 ? -3.168 2.730 10.968 1.00 93.94 83 SER A C 1
ATOM 6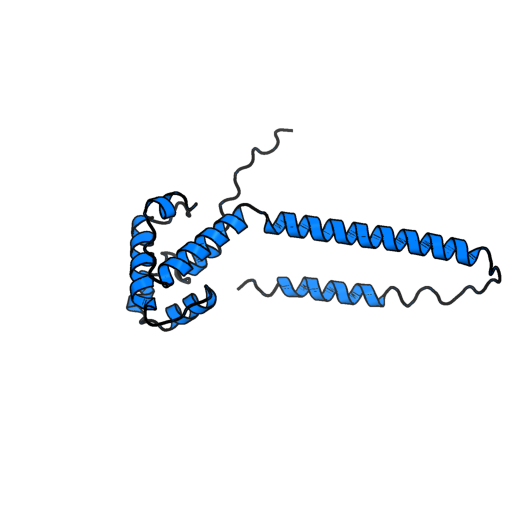88 O O . SER A 1 83 ? -3.541 2.965 12.115 1.00 93.94 83 SER A O 1
ATOM 690 N N . ALA A 1 84 ? -2.094 1.967 10.731 1.00 93.69 84 ALA A N 1
ATOM 691 C CA . ALA A 1 84 ? -1.284 1.368 11.794 1.00 93.69 84 ALA A CA 1
ATOM 692 C C . ALA A 1 84 ? -0.521 2.405 12.647 1.00 93.69 84 ALA A C 1
ATOM 694 O O . ALA A 1 84 ? -0.145 2.112 13.780 1.00 93.69 84 ALA A O 1
ATOM 695 N N . LYS A 1 85 ? -0.307 3.629 12.156 1.00 94.12 85 LYS A N 1
ATOM 696 C CA . LYS A 1 85 ? 0.223 4.745 12.963 1.00 94.12 85 LYS A CA 1
ATOM 697 C C . LYS A 1 85 ? -0.872 5.488 13.737 1.00 94.12 85 LYS A C 1
ATOM 699 O O . LYS A 1 85 ? -0.566 6.419 14.475 1.00 94.12 85 LYS A O 1
ATOM 704 N N . GLY A 1 86 ? -2.134 5.085 13.582 1.00 91.94 86 GLY A N 1
ATOM 705 C CA . GLY A 1 86 ? -3.285 5.732 14.205 1.00 91.94 86 GLY A CA 1
ATOM 706 C C . GLY A 1 86 ? -3.839 6.919 13.416 1.00 91.94 86 GLY A C 1
ATOM 707 O O . GLY A 1 86 ? -4.711 7.618 13.932 1.00 91.94 86 GLY A O 1
ATOM 708 N N . THR A 1 87 ? -3.379 7.151 12.183 1.00 93.19 87 THR A N 1
ATOM 709 C CA . THR A 1 87 ? -4.007 8.127 11.289 1.00 93.19 87 THR A CA 1
ATOM 710 C C . THR A 1 87 ? -5.372 7.595 10.869 1.00 93.19 87 THR A C 1
ATOM 712 O O . THR A 1 87 ? -5.484 6.496 10.325 1.00 93.19 87 THR A O 1
ATOM 715 N N . VAL A 1 88 ? -6.428 8.360 11.138 1.00 85.69 88 VAL A N 1
ATOM 716 C CA . VAL A 1 88 ? -7.790 7.959 10.776 1.00 85.69 88 VAL A CA 1
ATOM 717 C C . VAL A 1 88 ? -7.957 8.103 9.269 1.00 85.69 88 VAL A C 1
ATOM 719 O O . VAL A 1 88 ? -7.981 9.218 8.758 1.00 85.69 88 VAL A O 1
ATOM 722 N N . CYS A 1 89 ? -8.100 6.975 8.575 1.00 87.69 89 CYS A N 1
ATOM 723 C CA . CYS A 1 89 ? -8.451 6.979 7.162 1.00 87.69 89 CYS A CA 1
ATOM 724 C C . CYS A 1 89 ? -9.890 7.482 6.988 1.00 87.69 89 CYS A C 1
ATOM 726 O O . CYS A 1 89 ? -10.827 7.003 7.643 1.00 87.69 89 CYS A O 1
ATOM 728 N N . THR A 1 90 ? -10.064 8.476 6.124 1.00 88.69 90 THR A N 1
ATOM 729 C CA . THR A 1 90 ? -11.381 9.042 5.823 1.00 88.69 90 THR A CA 1
ATOM 730 C C . THR A 1 90 ? -12.143 8.148 4.844 1.00 88.69 90 THR A C 1
ATOM 732 O O . THR A 1 90 ? -11.558 7.413 4.048 1.00 88.69 90 THR A O 1
ATOM 735 N N . GLU A 1 91 ? -13.477 8.209 4.854 1.00 86.50 91 GLU A N 1
ATOM 736 C CA . GLU A 1 91 ? -14.285 7.451 3.885 1.00 86.50 91 GLU A CA 1
ATOM 737 C C . GLU A 1 91 ? -14.002 7.862 2.432 1.00 86.50 91 GLU A C 1
ATOM 739 O O . GLU A 1 91 ? -14.105 7.036 1.523 1.00 86.50 91 GLU A O 1
ATOM 744 N N . ALA A 1 92 ? -13.601 9.116 2.208 1.00 86.69 92 ALA A N 1
ATOM 745 C CA . ALA A 1 92 ? -13.223 9.618 0.892 1.00 86.69 92 ALA A CA 1
ATOM 746 C C . ALA A 1 92 ? -11.964 8.914 0.350 1.00 86.69 92 ALA A C 1
ATOM 748 O O . ALA A 1 92 ? -11.952 8.484 -0.803 1.00 86.69 92 ALA A O 1
ATOM 749 N N . GLU A 1 93 ? -10.942 8.724 1.190 1.00 88.25 93 GLU A N 1
ATOM 750 C CA . GLU A 1 93 ? -9.712 7.992 0.841 1.00 88.25 93 GLU A CA 1
ATOM 751 C C . GLU A 1 93 ? -9.983 6.508 0.560 1.00 88.25 93 GLU A C 1
ATOM 753 O O . GLU A 1 93 ? -9.433 5.920 -0.368 1.00 88.25 93 GLU A O 1
ATOM 758 N N . LEU A 1 94 ? -10.885 5.888 1.322 1.00 86.75 94 LEU A N 1
ATOM 759 C CA . LEU A 1 94 ? -11.310 4.507 1.076 1.00 86.75 94 LEU A CA 1
ATOM 760 C C . LEU A 1 94 ? -12.179 4.345 -0.169 1.00 86.75 94 LEU A C 1
ATOM 762 O O . LEU A 1 94 ? -12.201 3.271 -0.774 1.00 86.75 94 LEU A O 1
ATOM 766 N N . SER A 1 95 ? -12.901 5.392 -0.554 1.00 86.56 95 SER A N 1
ATOM 767 C CA . SER A 1 95 ? -13.733 5.387 -1.757 1.00 86.56 95 SER A CA 1
ATOM 768 C C . SER A 1 95 ? -12.905 5.553 -3.029 1.00 86.56 95 SER A C 1
ATOM 770 O O . SER A 1 95 ? -13.275 4.987 -4.058 1.00 86.56 95 SER A O 1
ATOM 772 N N . SER A 1 96 ? -11.785 6.281 -2.961 1.00 87.19 96 SER A N 1
ATOM 773 C CA . SER A 1 96 ? -10.842 6.429 -4.077 1.00 87.19 96 SER A CA 1
ATOM 774 C C . SER A 1 96 ? -9.964 5.192 -4.283 1.00 87.19 96 SER A C 1
ATOM 776 O O . SER A 1 96 ? -9.499 4.940 -5.396 1.00 87.19 96 SER A O 1
ATOM 778 N N . LEU A 1 97 ? -9.783 4.377 -3.241 1.00 86.19 97 LEU A N 1
ATOM 779 C CA . LEU A 1 97 ? -9.119 3.087 -3.345 1.00 86.19 97 LEU A CA 1
ATOM 780 C C . LEU A 1 97 ? -9.888 2.150 -4.286 1.00 86.19 97 LEU A C 1
ATOM 782 O O . LEU A 1 97 ? -11.037 1.765 -4.042 1.00 86.19 97 LEU A O 1
ATOM 786 N N . GLN A 1 98 ? -9.209 1.697 -5.339 1.00 85.69 98 GLN A N 1
ATOM 787 C CA . GLN A 1 98 ? -9.678 0.553 -6.110 1.00 85.69 98 GLN A CA 1
ATOM 788 C C . GLN A 1 98 ? -9.620 -0.668 -5.201 1.00 85.69 98 GLN A C 1
ATOM 790 O O . GLN A 1 98 ? -8.533 -1.137 -4.865 1.00 85.69 98 GLN A O 1
ATOM 795 N N . LEU A 1 99 ? -10.777 -1.166 -4.781 1.00 85.12 99 LEU A N 1
ATOM 796 C CA . LEU A 1 99 ? -10.894 -2.323 -3.908 1.00 85.12 99 LEU A CA 1
ATOM 797 C C . LEU A 1 99 ? -11.475 -3.517 -4.672 1.00 85.12 99 LEU A C 1
ATOM 799 O O . LEU A 1 99 ? -12.195 -3.336 -5.656 1.00 85.12 99 LEU A O 1
ATOM 803 N N . PRO A 1 100 ? -11.177 -4.746 -4.235 1.00 81.88 100 PRO A N 1
ATOM 804 C CA . PRO A 1 100 ? -11.796 -5.945 -4.787 1.00 81.88 100 PRO A CA 1
ATOM 805 C C . PRO A 1 100 ? -13.315 -5.867 -4.636 1.00 81.88 100 PRO A C 1
ATOM 807 O O . PRO A 1 100 ? -13.809 -5.501 -3.572 1.00 81.88 100 PRO A O 1
ATOM 810 N N . SER A 1 101 ? -14.061 -6.255 -5.672 1.00 83.62 101 SER A N 1
ATOM 811 C CA . SER A 1 101 ? -15.531 -6.162 -5.695 1.00 83.62 101 SER A CA 1
ATOM 812 C C . SER A 1 101 ? -16.221 -6.933 -4.569 1.00 83.62 101 SER A C 1
ATOM 814 O O . SER A 1 101 ? -17.340 -6.612 -4.186 1.00 83.62 101 SER A O 1
ATOM 816 N N . ASN A 1 102 ? -15.558 -7.953 -4.032 1.00 82.88 102 ASN A N 1
ATOM 817 C CA . ASN A 1 102 ? -16.063 -8.763 -2.938 1.00 82.88 102 ASN A CA 1
ATOM 818 C C . ASN A 1 102 ? -15.753 -8.190 -1.551 1.00 82.88 102 ASN A C 1
ATOM 820 O O . ASN A 1 102 ? -16.186 -8.799 -0.577 1.00 82.88 102 ASN A O 1
ATOM 824 N N . MET A 1 103 ? -15.007 -7.086 -1.443 1.00 85.62 103 MET A N 1
ATOM 825 C CA . MET A 1 103 ? -14.577 -6.532 -0.165 1.00 85.62 103 MET A CA 1
ATOM 826 C C . MET A 1 103 ? -15.512 -5.429 0.327 1.00 85.62 103 MET A C 1
ATOM 828 O O . MET A 1 103 ? -15.714 -4.419 -0.342 1.00 85.62 103 MET A O 1
ATOM 832 N N . ASP A 1 104 ? -16.058 -5.621 1.527 1.00 89.06 104 ASP A N 1
ATOM 833 C CA . ASP A 1 104 ? -16.922 -4.633 2.164 1.00 89.06 104 ASP A CA 1
ATOM 834 C C . ASP A 1 104 ? -16.098 -3.456 2.712 1.00 89.06 104 ASP A C 1
ATOM 836 O O . ASP A 1 104 ? -15.224 -3.626 3.568 1.00 89.06 104 ASP A O 1
ATOM 840 N N . ARG A 1 105 ? -16.399 -2.252 2.216 1.00 89.81 105 ARG A N 1
ATOM 841 C CA . ARG A 1 105 ? -15.724 -1.007 2.604 1.00 89.81 105 ARG A CA 1
ATOM 842 C C . ARG A 1 105 ? -15.974 -0.640 4.061 1.00 89.81 105 ARG A C 1
ATOM 844 O O . ARG A 1 105 ? -15.043 -0.184 4.719 1.00 89.81 105 ARG A O 1
ATOM 851 N N . ALA A 1 106 ? -17.187 -0.858 4.568 1.00 90.44 106 ALA A N 1
ATOM 852 C CA . ALA A 1 106 ? -17.527 -0.531 5.951 1.00 90.44 106 ALA A CA 1
ATOM 853 C C . ALA A 1 106 ? -16.742 -1.420 6.924 1.00 90.44 106 ALA A C 1
ATOM 855 O O . ALA A 1 106 ? -16.126 -0.931 7.873 1.00 90.44 106 ALA A O 1
ATOM 856 N N . SER A 1 107 ? -16.685 -2.725 6.636 1.00 89.69 107 SER A N 1
ATOM 857 C CA . SER A 1 107 ? -15.855 -3.664 7.393 1.00 89.69 107 SER A CA 1
ATOM 858 C C . SER A 1 107 ? -14.368 -3.299 7.339 1.00 89.69 107 SER A C 1
ATOM 860 O O . SER A 1 107 ? -13.713 -3.309 8.384 1.00 89.69 107 SER A O 1
ATOM 862 N N . LEU A 1 108 ? -13.838 -2.918 6.168 1.00 90.31 108 LEU A N 1
ATOM 863 C CA . LEU A 1 108 ? -12.445 -2.481 6.053 1.00 90.31 108 LEU A CA 1
ATOM 864 C C . LEU A 1 108 ? -12.173 -1.210 6.872 1.00 90.31 108 LEU A C 1
ATOM 866 O O . LEU A 1 108 ? -11.174 -1.160 7.584 1.00 90.31 108 LEU A O 1
ATOM 870 N N . HIS A 1 109 ? -13.042 -0.197 6.798 1.00 92.25 109 HIS A N 1
ATOM 871 C CA . HIS A 1 109 ? -12.886 1.051 7.559 1.00 92.25 109 HIS A CA 1
ATOM 872 C C . HIS A 1 109 ? -12.804 0.779 9.065 1.00 92.25 109 HIS A C 1
ATOM 874 O O . HIS A 1 109 ? -11.874 1.235 9.736 1.00 92.25 109 HIS A O 1
ATOM 880 N N . LEU A 1 110 ? -13.708 -0.062 9.577 1.00 92.44 110 LEU A N 1
ATOM 881 C CA . LEU A 1 110 ? -13.687 -0.500 10.970 1.00 92.44 110 LEU A CA 1
ATOM 882 C C . LEU A 1 110 ? -12.383 -1.234 11.315 1.00 92.44 110 LEU A C 1
ATOM 884 O O . LEU A 1 110 ? -11.757 -0.926 12.328 1.00 92.44 110 LEU A O 1
ATOM 888 N N . GLN A 1 111 ? -11.947 -2.175 10.473 1.00 92.00 111 GLN A N 1
ATOM 889 C CA . GLN A 1 111 ? -10.698 -2.914 10.677 1.00 92.00 111 GLN A CA 1
ATOM 890 C C . GLN A 1 111 ? -9.482 -1.981 10.710 1.00 92.00 111 GLN A C 1
ATOM 892 O O . GLN A 1 111 ? -8.641 -2.124 11.592 1.00 92.00 111 GLN A O 1
ATOM 897 N N . LEU A 1 112 ? -9.386 -1.006 9.804 1.00 93.31 112 LEU A N 1
ATOM 898 C CA . LEU A 1 112 ? -8.288 -0.033 9.782 1.00 93.31 112 LEU A CA 1
ATOM 899 C C . LEU A 1 112 ? -8.272 0.841 11.042 1.00 93.31 112 LEU A C 1
ATOM 901 O O . LEU A 1 112 ? -7.207 1.095 11.604 1.00 93.31 112 LEU A O 1
ATOM 905 N N . ARG A 1 113 ? -9.444 1.232 11.549 1.00 93.75 113 ARG A N 1
ATOM 906 C CA . ARG A 1 113 ? -9.550 1.961 12.818 1.00 93.75 113 ARG A CA 1
ATOM 907 C C . ARG A 1 113 ? -9.082 1.114 14.003 1.00 93.75 113 ARG A C 1
ATOM 909 O O . ARG A 1 113 ? -8.270 1.569 14.804 1.00 93.75 113 ARG A O 1
ATOM 916 N N . MET A 1 114 ? -9.544 -0.135 14.078 1.00 93.69 114 MET A N 1
ATOM 917 C CA . MET A 1 114 ? -9.107 -1.088 15.104 1.00 93.69 114 MET A CA 1
ATOM 918 C C . MET A 1 114 ? -7.609 -1.383 15.018 1.00 93.69 114 MET A C 1
ATOM 920 O O . MET A 1 114 ? -6.963 -1.592 16.043 1.00 93.69 114 MET A O 1
ATOM 924 N N . LEU A 1 115 ? -7.051 -1.403 13.805 1.00 93.75 115 LEU A N 1
ATOM 925 C CA . LEU A 1 115 ? -5.630 -1.616 13.576 1.00 93.75 115 LEU A CA 1
ATOM 926 C C . LEU A 1 115 ? -4.803 -0.566 14.314 1.00 93.75 115 LEU A C 1
ATOM 928 O O . LEU A 1 115 ? -3.936 -0.946 15.094 1.00 93.75 115 LEU A O 1
ATOM 932 N N . GLY A 1 116 ? -5.129 0.716 14.127 1.00 94.81 116 GLY A N 1
ATOM 933 C CA . GLY A 1 116 ? -4.447 1.820 14.798 1.00 94.81 116 GLY A CA 1
ATOM 934 C C . GLY A 1 116 ? -4.521 1.725 16.320 1.00 94.81 116 GLY A C 1
ATOM 935 O O . GLY A 1 116 ? -3.524 1.955 17.000 1.00 94.81 116 GLY A O 1
ATOM 936 N N . ASP A 1 117 ? -5.667 1.316 16.871 1.00 95.06 117 ASP A N 1
ATOM 937 C CA . ASP A 1 117 ? -5.809 1.109 18.316 1.00 95.06 117 ASP A CA 1
ATOM 938 C C . ASP A 1 117 ? -4.912 -0.018 18.849 1.00 95.06 117 ASP A C 1
ATOM 940 O O . ASP A 1 117 ? -4.328 0.119 19.927 1.00 95.06 117 ASP A O 1
ATOM 944 N N . LEU A 1 118 ? -4.762 -1.108 18.092 1.00 94.44 118 LEU A N 1
ATOM 945 C CA . LEU A 1 118 ? -3.909 -2.239 18.465 1.00 94.44 118 LEU A CA 1
ATOM 946 C C . LEU A 1 118 ? -2.419 -1.884 18.378 1.00 94.44 118 LEU A C 1
ATOM 948 O O . LEU A 1 118 ? -1.637 -2.265 19.249 1.00 94.44 118 LEU A O 1
ATOM 952 N N . THR A 1 119 ? -2.018 -1.132 17.356 1.00 94.88 119 THR A N 1
ATOM 953 C CA . THR A 1 119 ? -0.609 -0.847 17.057 1.00 94.88 119 THR A CA 1
ATOM 954 C C . THR A 1 119 ? -0.062 0.401 17.748 1.00 94.88 119 THR A C 1
ATOM 956 O O . THR A 1 119 ? 1.131 0.660 17.636 1.00 94.88 119 THR A O 1
ATOM 959 N N . LYS A 1 120 ? -0.862 1.130 18.542 1.00 92.94 120 LYS A N 1
ATOM 960 C CA . LYS A 1 120 ? -0.456 2.342 19.296 1.00 92.94 120 LYS A CA 1
ATOM 961 C C . LYS A 1 120 ? 0.864 2.233 20.072 1.00 92.94 120 LYS A C 1
ATOM 963 O O . LYS A 1 120 ? 1.518 3.245 20.299 1.00 92.94 120 LYS A O 1
ATOM 968 N N . LYS A 1 121 ? 1.231 1.034 20.532 1.00 91.75 121 LYS A N 1
ATOM 969 C CA . LYS A 1 121 ? 2.442 0.788 21.339 1.00 91.75 121 LYS A CA 1
ATOM 970 C C . LYS A 1 121 ? 3.637 0.280 20.528 1.00 91.75 121 LYS A C 1
ATOM 972 O O . LYS A 1 121 ? 4.718 0.129 21.084 1.00 91.75 121 LYS A O 1
ATOM 977 N N . GLU A 1 122 ? 3.450 -0.001 19.243 1.00 92.50 122 GLU A N 1
ATOM 978 C CA . GLU A 1 122 ? 4.431 -0.669 18.394 1.00 92.50 122 GLU A CA 1
ATOM 979 C C . GLU A 1 122 ? 4.878 0.251 17.261 1.00 92.50 122 GLU A C 1
ATOM 981 O O . GLU A 1 122 ? 4.072 0.894 16.591 1.00 92.50 122 GLU A O 1
ATOM 986 N N . THR A 1 123 ? 6.182 0.294 16.998 1.00 91.69 123 THR A N 1
ATOM 987 C CA . THR A 1 123 ? 6.735 1.100 15.901 1.00 91.69 123 THR A CA 1
ATOM 988 C C . THR A 1 123 ? 6.864 0.256 14.638 1.00 91.69 123 THR A C 1
ATOM 990 O O . THR A 1 123 ? 7.905 -0.327 14.335 1.00 91.69 123 THR A O 1
ATOM 993 N N . LEU A 1 124 ? 5.776 0.173 13.873 1.00 93.06 124 LEU A N 1
ATOM 994 C CA . LEU A 1 124 ? 5.730 -0.602 12.635 1.00 93.06 124 LEU A CA 1
ATOM 995 C C . LEU A 1 124 ? 6.166 0.258 11.442 1.00 93.06 124 LEU A C 1
ATOM 997 O O . LEU A 1 124 ? 5.541 1.266 11.126 1.00 93.06 124 LEU A O 1
ATOM 1001 N N . ARG A 1 125 ? 7.249 -0.150 10.766 1.00 90.94 125 ARG A N 1
ATOM 1002 C CA . ARG A 1 125 ? 7.787 0.549 9.580 1.00 90.94 125 ARG A CA 1
ATOM 1003 C C . ARG A 1 125 ? 7.446 -0.120 8.253 1.00 90.94 125 ARG A C 1
ATOM 1005 O O . ARG A 1 125 ? 7.549 0.525 7.219 1.00 90.94 125 ARG A O 1
ATOM 1012 N N . THR A 1 126 ? 7.076 -1.399 8.273 1.00 90.25 126 THR A N 1
ATOM 1013 C CA . THR A 1 126 ? 6.846 -2.199 7.064 1.00 90.25 126 THR A CA 1
ATOM 1014 C C . THR A 1 126 ? 5.593 -3.059 7.200 1.00 90.25 126 THR A C 1
ATOM 1016 O O . THR A 1 126 ? 5.250 -3.496 8.304 1.00 90.25 126 THR A O 1
ATOM 1019 N N . VAL A 1 127 ? 4.952 -3.383 6.071 1.00 88.50 127 VAL A N 1
ATOM 1020 C CA . VAL A 1 127 ? 3.806 -4.312 6.025 1.00 88.50 127 VAL A CA 1
ATOM 1021 C C . VAL A 1 127 ? 4.194 -5.704 6.526 1.00 88.50 127 VAL A C 1
ATOM 1023 O O . VAL A 1 127 ? 3.400 -6.381 7.178 1.00 88.50 127 VAL A O 1
ATOM 1026 N N . GLN A 1 128 ? 5.440 -6.131 6.298 1.00 87.81 128 GLN A N 1
ATOM 1027 C CA . GLN A 1 128 ? 5.957 -7.375 6.868 1.00 87.81 128 GLN A CA 1
ATOM 1028 C C . GLN A 1 128 ? 5.976 -7.325 8.402 1.00 87.81 128 GLN A C 1
ATOM 1030 O O . GLN A 1 128 ? 5.534 -8.275 9.049 1.00 87.81 128 GLN A O 1
ATOM 1035 N N . GLY A 1 129 ? 6.449 -6.218 8.985 1.00 90.06 129 GLY A N 1
ATOM 1036 C CA . GLY A 1 129 ? 6.423 -6.000 10.431 1.00 90.06 129 GLY A CA 1
ATOM 1037 C C . GLY A 1 129 ? 5.000 -6.034 10.984 1.00 90.06 129 GLY A C 1
ATOM 1038 O O . GLY A 1 129 ? 4.749 -6.700 11.987 1.00 90.06 129 GLY A O 1
ATOM 1039 N N . LEU A 1 130 ? 4.053 -5.412 10.276 1.00 90.94 130 LEU A N 1
ATOM 1040 C CA . LEU A 1 130 ? 2.629 -5.478 10.603 1.00 90.94 130 LEU A CA 1
ATOM 1041 C C . LEU A 1 130 ? 2.088 -6.915 10.558 1.00 90.94 130 LEU A C 1
ATOM 1043 O O . LEU A 1 130 ? 1.390 -7.337 11.477 1.00 90.94 130 LEU A O 1
ATOM 1047 N N . GLY A 1 131 ? 2.443 -7.694 9.534 1.00 88.81 131 GLY A N 1
ATOM 1048 C CA . GLY A 1 131 ? 2.060 -9.103 9.419 1.00 88.81 131 GLY A CA 1
ATOM 1049 C C . GLY A 1 131 ? 2.617 -9.968 10.555 1.00 88.81 131 GLY A C 1
ATOM 1050 O O . GLY A 1 131 ? 1.901 -10.800 11.116 1.00 88.81 131 GLY A O 1
ATOM 1051 N N . LEU A 1 132 ? 3.873 -9.738 10.951 1.00 90.19 132 LEU A N 1
ATOM 1052 C CA . LEU A 1 132 ? 4.486 -10.410 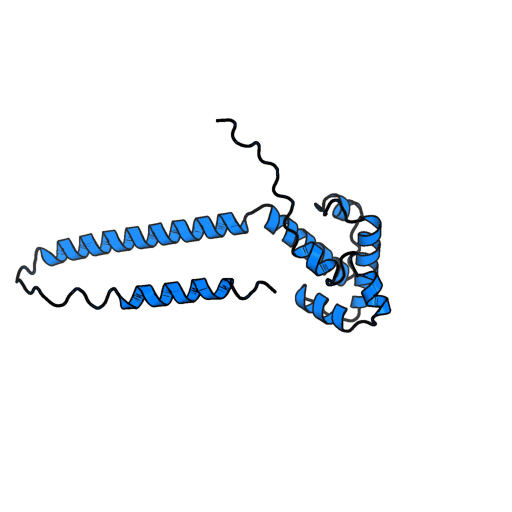12.099 1.00 90.19 132 LEU A CA 1
ATOM 1053 C C . LEU A 1 132 ? 3.810 -10.012 13.413 1.00 90.19 132 LEU A C 1
ATOM 1055 O O . LEU A 1 132 ? 3.525 -10.883 14.232 1.00 90.19 132 LEU A O 1
ATOM 1059 N N . TYR A 1 133 ? 3.503 -8.730 13.608 1.00 92.50 133 TYR A N 1
ATOM 1060 C CA . TYR A 1 133 ? 2.761 -8.257 14.776 1.00 92.50 133 TYR A CA 1
ATOM 1061 C C . TYR A 1 133 ? 1.367 -8.896 14.855 1.00 92.50 133 TYR A C 1
ATOM 1063 O O . TYR A 1 133 ? 1.025 -9.521 15.858 1.00 92.50 133 TYR A O 1
ATOM 1071 N N . MET A 1 134 ? 0.610 -8.848 13.757 1.00 90.25 134 MET A N 1
ATOM 1072 C CA . MET A 1 134 ? -0.692 -9.501 13.612 1.00 90.25 134 MET A CA 1
ATOM 1073 C C . MET A 1 134 ? -0.628 -10.986 13.975 1.00 90.25 134 MET A C 1
ATOM 1075 O O . MET A 1 134 ? -1.537 -11.490 14.625 1.00 90.25 134 MET A O 1
ATOM 1079 N N . SER A 1 135 ? 0.447 -11.693 13.609 1.00 89.12 135 SER A N 1
ATOM 1080 C CA . SER A 1 135 ? 0.608 -13.119 13.921 1.00 89.12 135 SER A CA 1
ATOM 1081 C C . SER A 1 135 ? 0.716 -13.423 15.423 1.00 89.12 135 SER A C 1
ATOM 1083 O O . SER A 1 135 ? 0.307 -14.508 15.838 1.00 89.12 135 SER A O 1
ATOM 1085 N N . LYS A 1 136 ? 1.196 -12.459 16.225 1.00 92.75 136 LYS A N 1
ATOM 1086 C CA . LYS A 1 136 ? 1.352 -12.557 17.687 1.00 92.75 136 LYS A CA 1
ATOM 1087 C C . LYS A 1 136 ? 0.062 -12.255 18.454 1.00 92.75 136 LYS A C 1
ATOM 1089 O O . LYS A 1 136 ? -0.022 -12.562 19.641 1.00 92.75 136 LYS A O 1
ATOM 1094 N N . LEU A 1 137 ? -0.933 -11.650 17.805 1.00 91.31 137 LEU A N 1
ATOM 1095 C CA . LEU A 1 137 ? -2.207 -11.327 18.442 1.00 91.31 137 LEU A CA 1
ATOM 1096 C C . LEU A 1 137 ? -2.999 -12.584 18.811 1.00 91.31 137 LEU A C 1
ATOM 1098 O O . LEU A 1 137 ? -2.884 -13.647 18.189 1.00 91.31 137 LEU A O 1
ATOM 1102 N N . GLN A 1 138 ? -3.881 -12.432 19.800 1.00 93.88 138 GLN A N 1
ATOM 1103 C CA . GLN A 1 138 ? -4.796 -13.493 20.202 1.00 93.88 138 GLN A CA 1
ATOM 1104 C C . GLN A 1 138 ? -5.624 -13.996 19.003 1.00 93.88 138 GLN A C 1
ATOM 1106 O O . GLN A 1 138 ? -6.033 -13.196 18.156 1.00 93.88 138 GLN A O 1
ATOM 1111 N N . PRO A 1 139 ? -5.899 -15.314 18.899 1.00 90.50 139 PRO A N 1
ATOM 1112 C CA . PRO A 1 139 ? -6.668 -15.884 17.789 1.00 90.50 139 PRO A CA 1
ATOM 1113 C C . PRO A 1 139 ? -8.015 -15.192 17.543 1.00 90.50 139 PRO A C 1
ATOM 1115 O O . PRO A 1 139 ? -8.391 -14.994 16.391 1.00 90.50 139 PRO A O 1
ATOM 1118 N N . GLN A 1 140 ? -8.704 -14.782 18.611 1.00 91.31 140 GLN A N 1
ATOM 1119 C CA . GLN A 1 140 ? -9.984 -14.074 18.531 1.00 91.31 140 GLN A CA 1
ATOM 1120 C C . GLN A 1 140 ? -9.827 -12.704 17.856 1.00 91.31 140 GLN A C 1
ATOM 1122 O O . GLN A 1 140 ? -10.533 -12.410 16.896 1.00 91.31 140 GLN A O 1
ATOM 1127 N N . THR A 1 141 ? -8.836 -11.909 18.275 1.00 90.75 141 THR A N 1
ATOM 1128 C CA . THR A 1 141 ? -8.516 -10.611 17.660 1.00 90.75 141 THR A CA 1
ATOM 1129 C C . THR A 1 141 ? -8.079 -10.771 16.207 1.00 90.75 141 THR A C 1
ATOM 1131 O O . THR A 1 141 ? -8.531 -10.024 15.347 1.00 90.75 141 THR A O 1
ATOM 1134 N N . ARG A 1 142 ? -7.258 -11.784 15.895 1.00 89.88 142 ARG A N 1
ATOM 1135 C CA . ARG A 1 142 ? -6.869 -12.101 14.508 1.00 89.88 142 ARG A CA 1
ATOM 1136 C C . ARG A 1 142 ? -8.069 -12.462 13.635 1.00 89.88 142 ARG A C 1
ATOM 1138 O O . ARG A 1 142 ? -8.070 -12.141 12.451 1.00 89.88 142 ARG A O 1
ATOM 1145 N N . GLY A 1 143 ? -9.084 -13.107 14.212 1.00 87.75 143 GLY A N 1
ATOM 1146 C CA . GLY A 1 143 ? -10.333 -13.450 13.533 1.00 87.75 143 GLY A CA 1
ATOM 1147 C C . GLY A 1 143 ? -11.054 -12.235 12.948 1.00 87.75 143 GLY A C 1
ATOM 1148 O O . GLY A 1 143 ? -11.617 -12.340 11.864 1.00 87.75 143 GLY A O 1
ATOM 1149 N N . LEU A 1 144 ? -10.949 -11.073 13.600 1.00 88.50 144 LEU A N 1
ATOM 1150 C CA . LEU A 1 144 ? -11.542 -9.816 13.128 1.00 88.50 144 LEU A CA 1
ATOM 1151 C C . LEU A 1 144 ? -10.894 -9.295 11.838 1.00 88.50 144 LEU A C 1
ATOM 1153 O O . LEU A 1 144 ? -11.537 -8.574 11.084 1.00 88.50 144 LEU A O 1
ATOM 1157 N N . PHE A 1 145 ? -9.649 -9.698 11.567 1.00 87.50 145 PHE A N 1
ATOM 1158 C CA . PHE A 1 145 ? -8.867 -9.342 10.376 1.00 87.50 145 PHE A CA 1
ATOM 1159 C C . PHE A 1 145 ? -8.772 -10.488 9.364 1.00 87.50 145 PHE A C 1
ATOM 1161 O O . PHE A 1 145 ? -7.926 -10.466 8.460 1.00 87.50 145 PHE A O 1
ATOM 1168 N N . ARG A 1 146 ? -9.582 -11.538 9.533 1.00 79.88 146 ARG A N 1
ATOM 1169 C CA . ARG A 1 146 ? -9.579 -12.698 8.646 1.00 79.88 146 ARG A CA 1
ATOM 1170 C C . ARG A 1 146 ? -10.563 -12.456 7.509 1.00 79.88 146 ARG A C 1
ATOM 1172 O O . ARG A 1 146 ? -11.757 -12.280 7.730 1.00 79.88 146 ARG A O 1
ATOM 1179 N N . TRP A 1 147 ? -10.060 -12.471 6.278 1.00 69.00 147 TRP A N 1
ATOM 1180 C CA . TRP A 1 147 ? -10.921 -12.448 5.101 1.00 69.00 147 TRP A CA 1
ATOM 1181 C C . TRP A 1 147 ? -11.584 -13.820 4.947 1.00 69.00 147 TRP A C 1
ATOM 1183 O O . TRP A 1 147 ? -10.975 -14.830 5.306 1.00 69.00 147 TRP A O 1
ATOM 1193 N N . ARG A 1 148 ? -12.801 -13.878 4.381 1.00 62.94 148 ARG A N 1
ATOM 1194 C CA . ARG A 1 148 ? -13.610 -15.110 4.218 1.00 62.94 148 ARG A CA 1
ATOM 1195 C C . ARG A 1 148 ? -12.843 -16.312 3.629 1.00 62.94 148 ARG A C 1
ATOM 1197 O O . ARG A 1 148 ? -13.234 -17.449 3.870 1.00 62.94 148 ARG A O 1
ATOM 1204 N N . SER A 1 149 ? -11.739 -16.089 2.913 1.00 54.53 149 SER A N 1
ATOM 1205 C CA . SER A 1 149 ? -10.871 -17.148 2.386 1.00 54.53 149 SER A CA 1
ATOM 1206 C C . SER A 1 149 ? -9.744 -17.530 3.367 1.00 54.53 149 SER A C 1
ATOM 1208 O O . SER A 1 149 ? -8.628 -17.022 3.304 1.00 54.53 149 SER A O 1
ATOM 1210 N N . SER A 1 150 ? -10.104 -18.412 4.300 1.00 54.00 150 SER A N 1
ATOM 1211 C CA . SER A 1 150 ? -9.357 -19.373 5.147 1.00 54.00 150 SER A CA 1
ATOM 1212 C C . SER A 1 150 ? -7.847 -19.278 5.481 1.00 54.00 150 SER A C 1
ATOM 1214 O O . SER A 1 150 ? -7.489 -19.837 6.521 1.00 54.00 150 SER A O 1
ATOM 1216 N N . SER A 1 151 ? -6.943 -18.595 4.772 1.00 54.53 151 SER A N 1
ATOM 1217 C CA . SER A 1 151 ? -5.492 -18.704 5.070 1.00 54.53 151 SER A CA 1
ATOM 1218 C C . SER A 1 151 ? -4.682 -17.406 5.119 1.00 54.53 151 SER A C 1
ATOM 1220 O O . SER A 1 151 ? -3.470 -17.480 5.313 1.00 54.53 151 SER A O 1
ATOM 1222 N N . GLY A 1 152 ? -5.297 -16.231 4.959 1.00 62.16 152 GLY A N 1
ATOM 1223 C CA . GLY A 1 152 ? -4.568 -14.959 4.885 1.00 62.16 152 GLY A CA 1
ATOM 1224 C C . GLY A 1 152 ? -5.119 -13.866 5.796 1.00 62.16 152 GLY A C 1
ATOM 1225 O O . GLY A 1 152 ? -6.317 -13.799 6.064 1.00 62.16 152 GLY A O 1
ATOM 1226 N N . CYS A 1 153 ? -4.227 -12.987 6.251 1.00 67.88 153 CYS A N 1
ATOM 1227 C CA . CYS A 1 153 ? -4.601 -11.694 6.814 1.00 67.88 153 CYS A CA 1
ATOM 1228 C C . CYS A 1 153 ? -5.143 -10.799 5.683 1.00 67.88 153 CYS A C 1
ATOM 1230 O O . CYS A 1 153 ? -4.519 -10.744 4.618 1.00 67.88 153 CYS A O 1
ATOM 1232 N N . VAL A 1 154 ? -6.270 -10.105 5.910 1.00 75.06 154 VAL A N 1
ATOM 1233 C CA . VAL A 1 154 ? -6.898 -9.172 4.942 1.00 75.06 154 VAL A CA 1
ATOM 1234 C C . VAL A 1 154 ? -5.866 -8.228 4.325 1.00 75.06 154 VAL A C 1
ATOM 1236 O O . VAL A 1 154 ? -5.896 -7.976 3.129 1.00 75.06 154 VAL A O 1
ATOM 1239 N N . PHE A 1 155 ? -4.902 -7.770 5.119 1.00 75.62 155 PHE A N 1
ATOM 1240 C CA . PHE A 1 155 ? -3.909 -6.777 4.715 1.00 75.62 155 PHE A CA 1
ATOM 1241 C C . PHE A 1 155 ? -2.915 -7.290 3.675 1.00 75.62 155 PHE A C 1
ATOM 1243 O O . PHE A 1 155 ? -2.610 -6.598 2.710 1.00 75.62 155 PHE A O 1
ATOM 1250 N N . VAL A 1 156 ? -2.465 -8.538 3.816 1.00 72.88 156 VAL A N 1
ATOM 1251 C CA . VAL A 1 156 ? -1.581 -9.166 2.824 1.00 72.88 156 VAL A CA 1
ATOM 1252 C C . VAL A 1 156 ? -2.336 -9.371 1.513 1.00 72.88 156 VAL A C 1
ATOM 1254 O O . VAL A 1 156 ? -1.789 -9.149 0.438 1.00 72.88 156 VAL A O 1
ATOM 1257 N N . TYR A 1 157 ? -3.610 -9.751 1.594 1.00 77.06 157 TYR A N 1
ATOM 1258 C CA . TYR A 1 157 ? -4.462 -9.893 0.419 1.00 77.06 157 TYR A CA 1
ATOM 1259 C C . TYR A 1 157 ? -4.701 -8.544 -0.279 1.00 77.06 157 TYR A C 1
ATOM 1261 O O . TYR A 1 157 ? -4.559 -8.457 -1.496 1.00 77.06 157 TYR A O 1
ATOM 1269 N N . LEU A 1 158 ? -4.958 -7.484 0.494 1.00 78.56 158 LEU A N 1
ATOM 1270 C CA . LEU A 1 158 ? -5.152 -6.120 0.002 1.00 78.56 158 LEU A CA 1
ATOM 1271 C C . LEU A 1 158 ? -3.944 -5.627 -0.814 1.00 78.56 158 LEU A C 1
ATOM 1273 O O . LEU A 1 158 ? -4.121 -5.101 -1.915 1.00 78.56 158 LEU A O 1
ATOM 1277 N N . CYS A 1 159 ? -2.726 -5.834 -0.301 1.00 77.75 159 CYS A N 1
ATOM 1278 C CA . CYS A 1 159 ? -1.492 -5.411 -0.968 1.00 77.75 159 CYS A CA 1
ATOM 1279 C C . CYS A 1 159 ? -1.132 -6.277 -2.184 1.00 77.75 159 CYS A C 1
ATOM 1281 O O . CYS A 1 159 ? -0.556 -5.774 -3.143 1.00 77.75 159 CYS A O 1
ATOM 1283 N N . LEU A 1 160 ? -1.445 -7.578 -2.159 1.00 72.94 160 LEU A N 1
ATOM 1284 C CA . LEU A 1 160 ? -1.044 -8.513 -3.220 1.00 72.94 160 LEU A CA 1
ATOM 1285 C C . LEU A 1 160 ? -2.039 -8.609 -4.376 1.00 72.94 160 LEU A C 1
ATOM 1287 O O . LEU A 1 160 ? -1.699 -9.144 -5.433 1.00 72.94 160 LEU A O 1
ATOM 1291 N N . GLN A 1 161 ? -3.266 -8.126 -4.203 1.00 72.69 161 GLN A N 1
ATOM 1292 C CA . GLN A 1 161 ? -4.213 -8.101 -5.303 1.00 72.69 161 GLN A CA 1
ATOM 1293 C C . GLN A 1 161 ? -3.868 -6.989 -6.280 1.00 72.69 161 GLN A C 1
ATOM 1295 O O . GLN A 1 161 ? -4.219 -5.829 -6.082 1.00 72.69 161 GLN A O 1
ATOM 1300 N N . LEU A 1 162 ? -3.242 -7.360 -7.390 1.00 60.22 162 LEU A N 1
ATOM 1301 C CA . LEU A 1 162 ? -3.205 -6.486 -8.552 1.00 60.22 162 LEU A CA 1
ATOM 1302 C C . LEU A 1 162 ? -4.654 -6.157 -8.956 1.00 60.22 162 LEU A C 1
ATOM 1304 O O . LEU A 1 162 ? -5.513 -7.047 -8.883 1.00 60.22 162 LEU A O 1
ATOM 1308 N N . PRO A 1 163 ? -4.955 -4.901 -9.329 1.00 59.62 163 PRO A N 1
ATOM 1309 C CA . PRO A 1 163 ? -6.266 -4.557 -9.847 1.00 59.62 163 PRO A CA 1
ATOM 1310 C C . PRO A 1 163 ? -6.620 -5.511 -10.992 1.00 59.62 163 PRO A C 1
ATOM 1312 O O . PRO A 1 163 ? -5.717 -5.988 -11.698 1.00 59.62 163 PRO A O 1
ATOM 1315 N N . PRO A 1 164 ? -7.915 -5.843 -11.154 1.00 57.12 164 PRO A N 1
ATOM 1316 C CA . PRO A 1 164 ? -8.344 -6.616 -12.306 1.00 57.12 164 PRO A CA 1
ATOM 1317 C C . PRO A 1 164 ? -7.771 -5.928 -13.541 1.00 57.12 164 PRO A C 1
ATOM 1319 O O . PRO A 1 164 ? -7.883 -4.709 -13.664 1.00 57.12 164 PRO A O 1
ATOM 1322 N N . ARG A 1 165 ? -7.081 -6.690 -14.404 1.00 51.53 165 ARG A N 1
ATOM 1323 C CA . ARG A 1 165 ? -6.641 -6.155 -15.695 1.00 51.53 165 ARG A CA 1
ATOM 1324 C C . ARG A 1 165 ? -7.874 -5.520 -16.310 1.00 51.53 165 ARG A C 1
ATOM 1326 O O . ARG A 1 165 ? -8.859 -6.240 -16.499 1.00 51.53 165 ARG A O 1
ATOM 1333 N N . ASP A 1 166 ? -7.818 -4.214 -16.568 1.00 51.00 166 ASP A N 1
ATOM 1334 C CA . ASP A 1 166 ? -8.854 -3.570 -17.356 1.00 51.00 166 ASP A CA 1
ATOM 1335 C C . ASP A 1 166 ? -9.083 -4.466 -18.572 1.00 51.00 166 ASP A C 1
ATOM 1337 O O . ASP A 1 166 ? -8.097 -4.909 -19.189 1.00 51.00 166 ASP A O 1
ATOM 1341 N N . PRO A 1 167 ? -10.337 -4.813 -18.899 1.00 50.34 167 PRO A N 1
ATOM 1342 C CA . PRO A 1 167 ? -10.641 -5.410 -20.179 1.00 50.34 167 PRO A CA 1
ATOM 1343 C C . PRO A 1 167 ? -10.370 -4.327 -21.225 1.00 50.34 167 PRO A C 1
ATOM 1345 O O . PRO A 1 167 ? -11.277 -3.670 -21.722 1.00 50.34 167 PRO A O 1
ATOM 1348 N N . SER A 1 168 ? -9.088 -4.105 -21.519 1.00 46.69 168 SER A N 1
ATOM 1349 C CA . SER A 1 168 ? -8.628 -3.368 -22.679 1.00 46.69 168 SER A CA 1
ATOM 1350 C C . SER A 1 168 ? -9.420 -3.915 -23.864 1.00 46.69 168 SER A C 1
ATOM 1352 O O . SER A 1 168 ? -9.565 -5.144 -23.971 1.00 46.69 168 SER A O 1
ATOM 1354 N N . PRO A 1 169 ? -9.993 -3.034 -24.705 1.00 46.41 169 PRO A N 1
ATOM 1355 C CA . PRO A 1 169 ? -10.718 -3.467 -25.880 1.00 46.41 169 PRO A CA 1
ATOM 1356 C C . PRO A 1 169 ? -9.760 -4.360 -26.653 1.00 46.41 169 PRO A C 1
ATOM 1358 O O . PRO A 1 169 ? -8.689 -3.919 -27.072 1.00 46.41 169 PRO A O 1
ATOM 1361 N N . ARG A 1 170 ? -10.109 -5.648 -26.758 1.00 48.06 170 ARG A N 1
ATOM 1362 C CA . ARG A 1 170 ? -9.407 -6.569 -27.647 1.00 48.06 170 ARG A CA 1
ATOM 1363 C C . ARG A 1 170 ? -9.362 -5.842 -2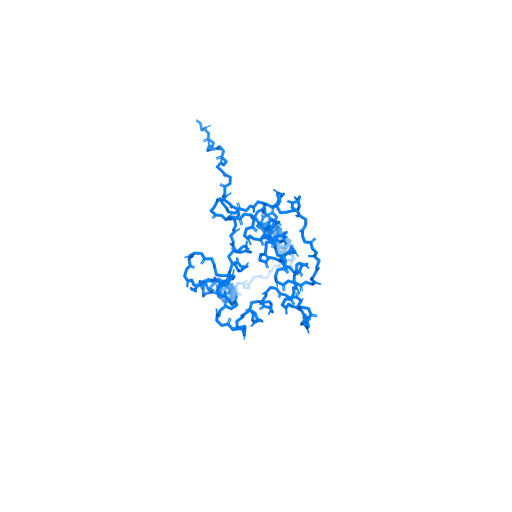8.975 1.00 48.06 170 ARG A C 1
ATOM 1365 O O . ARG A 1 170 ? -10.432 -5.516 -29.482 1.00 48.06 170 ARG A O 1
ATOM 1372 N N . PHE A 1 171 ? -8.161 -5.508 -29.442 1.00 45.53 171 PHE A N 1
ATOM 1373 C CA . PHE A 1 171 ? -7.960 -4.889 -30.741 1.00 45.53 171 PHE A CA 1
ATOM 1374 C C . PHE A 1 171 ? -8.832 -5.659 -31.735 1.00 45.53 171 PHE A C 1
ATOM 1376 O O . PHE A 1 171 ? -8.591 -6.842 -31.982 1.00 45.53 171 PHE A O 1
ATOM 1383 N N . ALA A 1 172 ? -9.923 -5.029 -32.170 1.00 46.59 172 ALA A N 1
ATOM 1384 C CA . ALA A 1 172 ? -10.714 -5.524 -33.274 1.00 46.59 172 ALA A CA 1
ATOM 1385 C C . ALA A 1 172 ? -9.807 -5.315 -34.483 1.00 46.59 172 ALA A C 1
ATOM 1387 O O . ALA A 1 172 ? -9.542 -4.174 -34.861 1.00 46.59 172 ALA A O 1
ATOM 1388 N N . VAL A 1 173 ? -9.204 -6.418 -34.925 1.00 51.75 173 VAL A N 1
ATOM 1389 C CA . VAL A 1 173 ? -8.390 -6.495 -36.140 1.00 51.75 173 VAL A CA 1
ATOM 1390 C C . VAL A 1 173 ? -9.276 -6.203 -37.339 1.00 51.75 173 VAL A C 1
ATOM 1392 O O . VAL A 1 173 ? -10.402 -6.752 -37.360 1.00 51.75 173 VAL A O 1
#

Secondary structure (DSSP, 8-state):
---TTSHHHHHHHHHHTTSSTTS--------TTTHHHHHHHHHHHHHHHHHHHHHHHHHHHHHHHS-HHHHHHHHHHHHHHHHHTT----HHHHHHS---TT--HHHHHHHHHHHHHHHTTS---SHHHHHHHHHHS-HHHHHTTB-SSTT-BHHHHHHH-PPPPP-------